Protein AF-A0A3P1YA94-F1 (afdb_monomer)

Radius of gyration: 19.24 Å; Cα contacts (8 Å, |Δi|>4): 141; chains: 1; bounding box: 42×36×51 Å

Foldseek 3Di:
DDPDADDDDPDDDDDPPPVDDDHDHDDDDDQDFFWFWDQDPVRDIFTWDADPVVGFTWDPPDPVDIGTDHGPDGGGVVNVVVVQAQHKDKDAAWDADPPGDTDPGGPDIDIDGD

Nearest PDB structures (foldseek):
  5kz5-assembly1_J  TM=3.554E-01  e=5.230E+00  Homo sapiens
  7uw8-assembly1_A  TM=2.912E-01  e=8.111E+00  Drosophila melanogaster

Secondary structure (DSSP, 8-state):
-PPP-----SS-PPPTT-S------------PPPEEEEE-TTS-EEE-EEETTTTEEEEEEETTEEEE---SEEE-HHHHHGGGTT-EEEEEEEEEETTTEEEEEEEEEEEEE-

pLDDT: mean 86.97, std 7.14, range [56.69, 96.69]

InterPro domains:
  IPR009216 Virulence factor SrfB [PF07520] (1-114)

Mean predicted aligned error: 7.93 Å

Structure (mmCIF, N/CA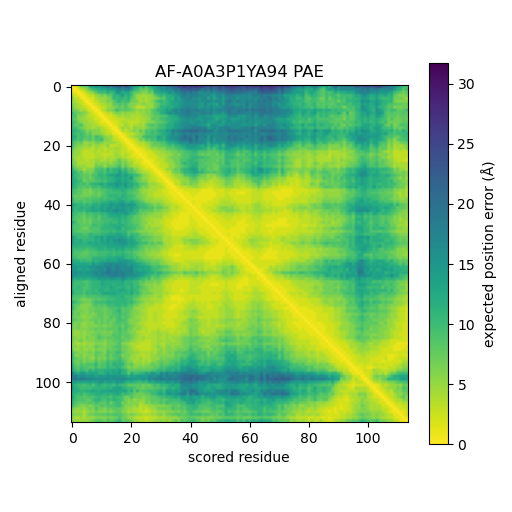/C/O backbone):
data_AF-A0A3P1YA94-F1
#
_entry.id   AF-A0A3P1YA94-F1
#
loop_
_atom_site.group_PDB
_atom_site.id
_atom_site.type_symbol
_atom_site.label_atom_id
_atom_site.label_alt_id
_atom_site.label_comp_id
_atom_site.label_asym_id
_atom_site.label_entity_id
_atom_site.label_seq_id
_atom_site.pdbx_PDB_ins_code
_atom_site.Cartn_x
_atom_site.Cartn_y
_atom_site.Cartn_z
_atom_site.occupancy
_atom_site.B_iso_or_equiv
_atom_site.auth_seq_id
_atom_site.auth_comp_id
_atom_site.auth_asym_id
_atom_site.auth_atom_id
_atom_site.pdbx_PDB_model_num
ATOM 1 N N . MET A 1 1 ? -17.675 -12.795 7.105 1.00 56.69 1 MET A N 1
ATOM 2 C CA . MET A 1 1 ? -18.474 -11.568 6.914 1.00 56.69 1 MET A CA 1
ATOM 3 C C . MET A 1 1 ? -17.575 -10.381 7.219 1.00 56.69 1 MET A C 1
ATOM 5 O O . MET A 1 1 ? -16.826 -10.475 8.187 1.00 56.69 1 MET A O 1
ATOM 9 N N . LEU A 1 2 ? -17.559 -9.346 6.380 1.00 62.50 2 LEU A N 1
ATOM 10 C CA . LEU A 1 2 ? -16.978 -8.058 6.774 1.00 62.50 2 LEU A CA 1
ATOM 11 C C . LEU A 1 2 ? -17.952 -7.383 7.755 1.00 62.50 2 LEU A C 1
ATOM 13 O O . LEU A 1 2 ? -19.160 -7.568 7.581 1.00 62.50 2 LEU A O 1
ATOM 17 N N . PRO A 1 3 ? -17.464 -6.680 8.791 1.00 67.50 3 PRO A N 1
ATOM 18 C CA . PRO A 1 3 ? -18.335 -5.866 9.627 1.00 67.50 3 PRO A CA 1
ATOM 19 C C . PRO A 1 3 ? -18.998 -4.780 8.774 1.00 67.50 3 PRO A C 1
ATOM 21 O O . PRO A 1 3 ? -18.449 -4.341 7.762 1.00 67.50 3 PRO A O 1
ATOM 24 N N . GLU A 1 4 ? -20.202 -4.380 9.168 1.00 77.94 4 GLU A N 1
ATOM 25 C CA . GLU A 1 4 ? -20.891 -3.257 8.545 1.00 77.94 4 GLU A CA 1
ATOM 26 C C . GLU A 1 4 ? -20.044 -1.989 8.714 1.00 77.94 4 GLU A C 1
ATOM 28 O O . GLU A 1 4 ? -19.607 -1.670 9.821 1.00 77.94 4 GLU A O 1
ATOM 33 N N . ILE A 1 5 ? -19.769 -1.285 7.611 1.00 78.94 5 ILE A N 1
ATOM 34 C CA . ILE A 1 5 ? -19.007 -0.035 7.657 1.00 78.94 5 ILE A CA 1
ATOM 35 C C . ILE A 1 5 ? -19.909 1.037 8.264 1.00 78.94 5 ILE A C 1
ATOM 37 O O . ILE A 1 5 ? -20.841 1.522 7.621 1.00 78.94 5 ILE A O 1
ATOM 41 N N . VAL A 1 6 ? -19.602 1.424 9.499 1.00 79.81 6 VAL A N 1
ATOM 42 C CA . VAL A 1 6 ? -20.292 2.514 10.183 1.00 79.81 6 VAL A CA 1
ATOM 43 C C . VAL A 1 6 ? -19.716 3.840 9.699 1.00 79.81 6 VAL A C 1
ATOM 45 O O . VAL A 1 6 ? -18.511 4.081 9.760 1.00 79.81 6 VAL A O 1
ATOM 48 N N . SER A 1 7 ? -20.588 4.715 9.204 1.00 78.94 7 SER A N 1
ATOM 49 C CA . SER A 1 7 ? -20.208 6.089 8.882 1.00 78.94 7 SER A CA 1
ATOM 50 C C . SER A 1 7 ? -20.175 6.905 10.169 1.00 78.94 7 SER A C 1
ATOM 52 O O . SER A 1 7 ? -21.201 7.082 10.821 1.00 78.94 7 SER A O 1
ATOM 54 N N . PHE A 1 8 ? -18.992 7.381 10.541 1.00 79.81 8 PHE A N 1
ATOM 55 C CA . PHE A 1 8 ? -18.814 8.269 11.683 1.00 79.81 8 PHE A CA 1
ATOM 56 C C . PHE A 1 8 ? -18.950 9.733 11.257 1.00 79.81 8 PHE A C 1
ATOM 58 O O . PHE A 1 8 ? -18.454 10.125 10.198 1.00 79.81 8 PHE A O 1
ATOM 65 N N . ASP A 1 9 ? -19.573 10.551 12.105 1.00 79.94 9 ASP A N 1
ATOM 66 C CA . ASP A 1 9 ? -19.539 12.007 11.969 1.00 79.94 9 ASP A CA 1
ATOM 67 C C . ASP A 1 9 ? -18.119 12.554 12.188 1.00 79.94 9 ASP A C 1
ATOM 69 O O . ASP A 1 9 ? -17.216 11.869 12.674 1.00 79.94 9 ASP A O 1
ATOM 73 N N . ARG A 1 10 ? -17.913 13.841 11.875 1.00 75.38 10 ARG A N 1
ATOM 74 C CA . ARG A 1 10 ? -16.613 14.519 12.052 1.00 75.38 10 ARG A CA 1
ATOM 75 C C . ARG A 1 10 ? -16.070 14.423 13.486 1.00 75.38 10 ARG A C 1
ATOM 77 O O . ARG A 1 10 ? -14.862 14.536 13.689 1.00 75.38 10 ARG A O 1
ATOM 84 N N . GLN A 1 11 ? -16.948 14.259 14.471 1.00 80.94 11 GLN A N 1
ATOM 85 C CA . GLN A 1 11 ? -16.599 14.011 15.864 1.00 80.94 11 GLN A CA 1
ATOM 86 C C . GLN A 1 11 ? -17.361 12.787 16.363 1.00 80.94 11 GLN A C 1
ATOM 88 O O . GLN A 1 11 ? -18.558 12.659 16.125 1.00 80.94 11 GLN A O 1
ATOM 93 N N . VAL A 1 12 ? -16.662 11.919 17.090 1.00 81.44 12 VAL A N 1
ATOM 94 C CA . VAL A 1 12 ? -17.237 10.728 17.717 1.00 81.44 12 VA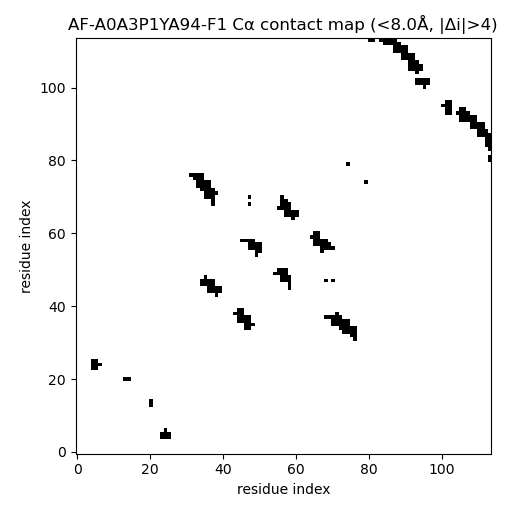L A CA 1
ATOM 95 C C . VAL A 1 12 ? -17.046 10.845 19.218 1.00 81.44 12 VAL A C 1
ATOM 97 O O . VAL A 1 12 ? -15.930 11.062 19.696 1.00 81.44 12 VAL A O 1
ATOM 100 N N . THR A 1 13 ? -18.139 10.722 19.968 1.00 82.75 13 THR A N 1
ATOM 101 C CA . THR A 1 13 ? -18.074 10.670 21.427 1.00 82.75 13 THR A CA 1
ATOM 102 C C . THR A 1 13 ? -17.480 9.337 21.852 1.00 82.75 13 THR A C 1
ATOM 104 O O . THR A 1 13 ? -18.028 8.272 21.581 1.00 82.75 13 THR A O 1
ATOM 107 N N . LEU A 1 14 ? -16.342 9.419 22.527 1.00 81.25 14 LEU A N 1
ATOM 108 C CA . LEU A 1 14 ? -15.628 8.280 23.072 1.00 81.25 14 LEU A CA 1
ATOM 109 C C . LEU A 1 14 ? -16.349 7.738 24.316 1.00 81.25 14 LEU A C 1
ATOM 111 O O . LEU A 1 14 ? -16.828 8.509 25.148 1.00 81.25 14 LEU A O 1
ATOM 115 N N . VAL A 1 15 ? -16.384 6.412 24.476 1.00 82.50 15 VAL A N 1
ATOM 116 C CA . VAL A 1 15 ? -16.937 5.775 25.686 1.00 82.50 15 VAL A CA 1
ATOM 117 C C . VAL A 1 15 ? -15.990 6.010 26.867 1.00 82.50 15 VAL A C 1
ATOM 119 O O . VAL A 1 15 ? -14.826 5.596 26.824 1.00 82.50 15 VAL A O 1
ATOM 122 N N . GLY A 1 16 ? -16.479 6.679 27.914 1.00 85.19 16 GLY A N 1
ATOM 123 C CA . GLY A 1 16 ? -15.721 6.937 29.144 1.00 85.19 16 GLY A CA 1
ATOM 124 C C . GLY A 1 16 ? -15.254 5.649 29.827 1.00 85.19 16 GLY A C 1
ATOM 125 O O . GLY A 1 16 ? -15.895 4.610 29.695 1.00 85.19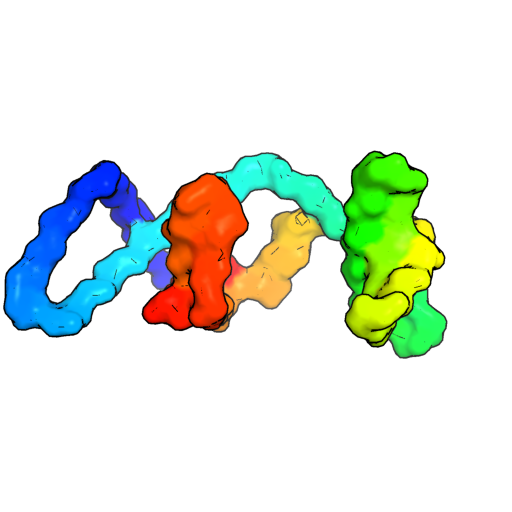 16 GLY A O 1
ATOM 126 N N . ASP A 1 17 ? -14.111 5.714 30.514 1.00 85.88 17 ASP A N 1
ATOM 127 C CA . ASP A 1 17 ? -13.523 4.617 31.306 1.00 85.88 17 ASP A CA 1
ATOM 128 C C . ASP A 1 17 ? -13.252 3.300 30.547 1.00 85.88 17 ASP A C 1
ATOM 130 O O . ASP A 1 17 ? -13.015 2.256 31.151 1.00 85.88 17 ASP A O 1
ATOM 134 N N . SER A 1 18 ? -13.230 3.333 29.210 1.00 80.62 18 SER A N 1
ATOM 135 C CA . SER A 1 18 ? -13.008 2.143 28.372 1.00 80.62 18 SER A CA 1
ATOM 136 C C . SER A 1 18 ? -11.544 1.702 28.277 1.00 80.62 18 SER A C 1
ATOM 138 O O . SER A 1 18 ? -11.271 0.548 27.952 1.00 80.62 18 SER A O 1
ATOM 140 N N . GLY A 1 19 ? -10.584 2.601 28.523 1.00 75.56 19 GLY A N 1
ATOM 141 C CA . GLY A 1 19 ? -9.139 2.355 28.393 1.00 75.56 19 GLY A CA 1
ATOM 142 C C . GLY A 1 19 ? -8.636 2.132 26.954 1.00 75.56 19 GLY A C 1
ATOM 143 O O . GLY A 1 19 ? -7.522 2.543 26.637 1.00 75.56 19 GLY A O 1
ATOM 144 N N . ILE A 1 20 ? -9.441 1.522 26.075 1.00 78.44 20 ILE A N 1
ATOM 145 C CA . ILE A 1 20 ? -9.161 1.221 24.661 1.00 78.44 20 ILE A CA 1
ATOM 146 C C . ILE A 1 20 ? -10.457 1.376 23.850 1.00 78.44 20 ILE A C 1
ATOM 148 O O . ILE A 1 20 ? -11.524 0.968 24.302 1.00 78.44 20 ILE A O 1
ATOM 152 N N . GLN A 1 21 ? -10.363 1.919 22.629 1.00 75.88 21 GLN A N 1
ATOM 153 C CA . GLN A 1 21 ? -11.482 1.996 21.681 1.00 75.88 21 GLN A CA 1
ATOM 154 C C . GLN A 1 21 ? -11.064 1.517 20.296 1.00 75.88 21 GLN A C 1
ATOM 156 O O . GLN A 1 21 ? -9.954 1.797 19.843 1.00 75.88 21 GLN A O 1
ATOM 161 N N . PHE A 1 22 ? -11.970 0.799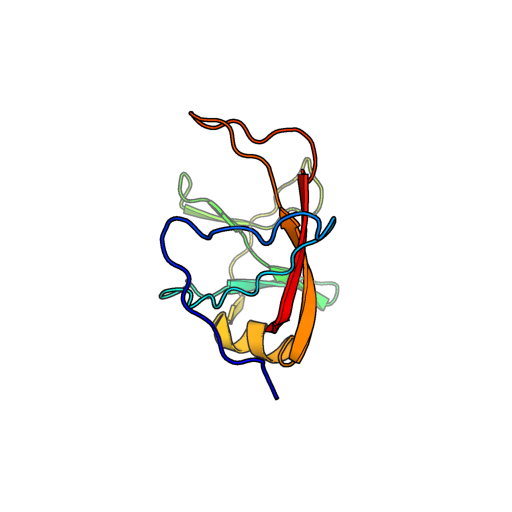 19.635 1.00 78.56 22 PHE A N 1
ATOM 162 C CA . PHE A 1 22 ? -11.796 0.299 18.276 1.00 78.56 22 PHE A CA 1
ATOM 163 C C . PHE A 1 22 ? -12.741 1.055 17.345 1.00 78.56 22 PHE A C 1
ATOM 165 O O . PHE A 1 22 ? -13.919 1.220 17.656 1.00 78.56 22 PHE A O 1
ATOM 172 N N . MET A 1 23 ? -12.213 1.520 16.217 1.00 81.00 23 MET A N 1
ATOM 173 C CA . MET A 1 23 ? -12.978 2.180 15.165 1.00 81.00 23 MET A CA 1
ATOM 174 C C . MET A 1 23 ? -12.568 1.585 13.824 1.00 81.00 23 MET A C 1
ATOM 176 O O . MET A 1 23 ? -11.376 1.538 13.516 1.00 81.00 23 MET A O 1
ATOM 180 N N . ASP A 1 24 ? -13.557 1.171 13.038 1.00 82.75 24 ASP A N 1
ATOM 181 C CA . ASP A 1 24 ? -13.359 0.610 11.706 1.00 82.75 24 ASP A CA 1
ATOM 182 C C . ASP A 1 24 ? -13.820 1.613 10.651 1.00 82.75 24 ASP A C 1
ATOM 184 O O . ASP A 1 24 ? -14.907 2.177 10.747 1.00 82.75 24 ASP A O 1
ATOM 188 N N . PHE A 1 25 ? -13.005 1.824 9.621 1.00 81.38 25 PHE A N 1
ATOM 189 C CA . PHE A 1 25 ? -13.304 2.772 8.553 1.00 81.38 25 PHE A CA 1
ATOM 190 C C . PHE A 1 25 ? -13.323 2.058 7.209 1.00 81.38 25 PHE A C 1
ATOM 192 O O . PHE A 1 25 ? -12.403 1.312 6.872 1.00 81.38 25 PHE A O 1
ATOM 199 N N . GLY A 1 26 ? -14.361 2.327 6.421 1.00 83.19 26 GLY A N 1
ATOM 200 C CA . GLY A 1 26 ? -14.398 1.956 5.014 1.00 83.19 26 GLY A CA 1
ATOM 201 C C . GLY A 1 26 ? -13.689 3.000 4.165 1.00 83.19 26 GLY A C 1
ATOM 202 O O . GLY A 1 26 ? -13.925 4.198 4.318 1.00 83.19 26 GLY A O 1
ATOM 203 N N . LEU A 1 27 ? -12.846 2.548 3.242 1.00 78.12 27 LEU A N 1
ATOM 204 C CA . LEU A 1 27 ? -12.184 3.401 2.263 1.00 78.12 27 LEU A CA 1
ATOM 205 C C . LEU A 1 27 ? -12.636 2.971 0.871 1.00 78.12 27 LEU A C 1
ATOM 207 O O . LEU A 1 27 ? -12.496 1.813 0.495 1.00 78.12 27 LEU A O 1
ATOM 211 N N . SER A 1 28 ? -13.172 3.913 0.103 1.00 78.12 28 SER A N 1
ATOM 212 C CA . SER A 1 28 ? -13.419 3.739 -1.328 1.00 78.12 28 SER A CA 1
ATOM 213 C C . SER A 1 28 ? -12.428 4.625 -2.071 1.00 78.12 28 SER A C 1
ATOM 215 O O . SER A 1 28 ? -12.677 5.829 -2.187 1.00 78.12 28 SER A O 1
ATOM 217 N N . PRO A 1 29 ? -11.269 4.095 -2.503 1.00 74.38 29 PRO A N 1
ATOM 218 C CA . PRO A 1 29 ? -10.353 4.889 -3.301 1.00 74.38 29 PRO A CA 1
ATOM 219 C C . PRO A 1 29 ? -11.067 5.323 -4.585 1.00 74.38 29 PRO A C 1
ATOM 221 O O . PRO A 1 29 ? -11.855 4.573 -5.162 1.00 74.38 29 PRO A O 1
ATOM 224 N N . GLY A 1 30 ? -10.805 6.554 -5.024 1.00 80.50 30 GLY A N 1
ATOM 225 C CA . GLY A 1 30 ? -11.223 6.999 -6.350 1.00 80.50 30 GLY A CA 1
ATOM 226 C C . GLY A 1 30 ? -10.492 6.222 -7.450 1.00 80.50 30 GLY A C 1
ATOM 227 O O . GLY A 1 30 ? -9.852 5.200 -7.210 1.00 80.50 30 GLY A O 1
ATOM 228 N N . ARG A 1 31 ? -10.529 6.735 -8.680 1.00 79.75 31 ARG A N 1
ATOM 229 C CA . ARG A 1 31 ? -9.766 6.137 -9.779 1.00 79.75 31 ARG A CA 1
ATOM 230 C C . ARG A 1 31 ? -8.268 6.192 -9.464 1.00 79.75 31 ARG A C 1
ATOM 232 O O . ARG A 1 31 ? -7.688 7.275 -9.435 1.00 79.75 31 ARG A O 1
ATOM 239 N N . LEU A 1 32 ? -7.656 5.030 -9.255 1.00 84.38 32 LEU A N 1
ATOM 240 C CA . LEU A 1 32 ? -6.213 4.907 -9.085 1.00 84.38 32 LEU A CA 1
ATOM 241 C C . LEU A 1 32 ? -5.562 4.631 -10.447 1.00 84.38 32 LEU A C 1
ATOM 243 O O . LEU A 1 32 ? -6.114 3.862 -11.238 1.00 84.38 32 LEU A O 1
ATOM 247 N N . PRO A 1 33 ? -4.414 5.258 -10.759 1.00 85.00 33 PRO A N 1
ATOM 248 C CA . PRO A 1 33 ? -3.661 4.908 -11.952 1.00 85.00 33 PRO A CA 1
ATOM 249 C C . PRO A 1 33 ? -3.153 3.474 -11.819 1.00 85.00 33 PRO A C 1
ATOM 251 O O . PRO A 1 33 ? -2.801 3.026 -10.725 1.00 85.00 33 PRO A O 1
ATOM 254 N N . ALA A 1 34 ? -3.115 2.764 -12.937 1.00 87.75 34 ALA A N 1
ATOM 255 C CA . ALA A 1 34 ? -2.560 1.428 -12.981 1.00 87.75 34 ALA A CA 1
ATOM 256 C C . ALA A 1 34 ? -1.056 1.438 -12.640 1.00 87.75 34 ALA A C 1
ATOM 258 O O . ALA A 1 34 ? -0.368 2.463 -12.708 1.00 87.75 34 ALA A O 1
ATOM 259 N N . GLY A 1 35 ? -0.569 0.301 -12.149 1.00 90.69 35 GLY A N 1
ATOM 260 C CA . GLY A 1 35 ? 0.828 0.120 -11.790 1.00 90.69 35 GLY A CA 1
ATOM 261 C C . GLY A 1 35 ? 1.642 -0.322 -12.997 1.00 90.69 35 GLY A C 1
ATOM 262 O O . GLY A 1 35 ? 1.299 -1.304 -13.646 1.00 90.69 35 GLY A O 1
ATOM 263 N N . GLU A 1 36 ? 2.756 0.360 -13.236 1.00 94.94 36 GLU A N 1
ATOM 264 C CA . GLU A 1 36 ? 3.698 0.032 -14.304 1.00 94.94 36 GLU A CA 1
ATOM 265 C C . GLU A 1 36 ? 4.797 -0.890 -13.769 1.00 94.94 36 GLU A C 1
ATOM 267 O O . GLU A 1 36 ? 5.366 -0.635 -12.701 1.00 94.94 36 GLU A O 1
ATOM 272 N N . PHE A 1 37 ? 5.114 -1.963 -14.493 1.00 95.56 37 PHE A N 1
ATOM 273 C CA . PHE A 1 37 ? 6.080 -2.968 -14.049 1.00 95.56 37 PHE A CA 1
ATOM 274 C C . PHE A 1 37 ? 7.030 -3.396 -15.162 1.00 95.56 37 PHE A C 1
ATOM 276 O O . PHE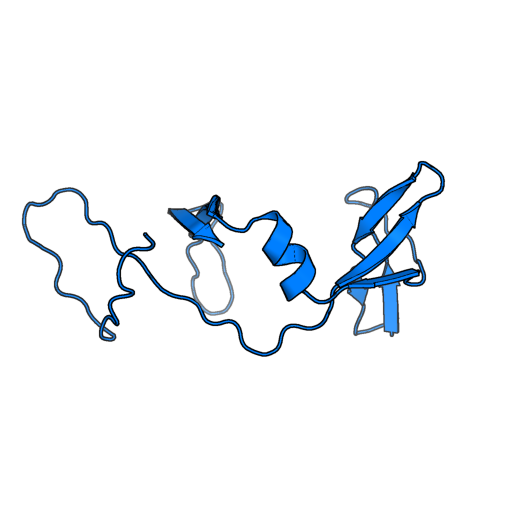 A 1 37 ? 6.678 -3.467 -16.339 1.00 95.56 37 PHE A O 1
ATOM 283 N N . VAL A 1 38 ? 8.241 -3.773 -14.762 1.00 96.69 38 VAL A N 1
ATOM 284 C CA . VAL A 1 38 ? 9.243 -4.394 -15.630 1.00 96.69 38 VAL A CA 1
ATOM 285 C C . VAL A 1 38 ? 9.656 -5.737 -15.037 1.00 96.69 38 VAL A C 1
ATOM 287 O O . VAL A 1 38 ? 9.834 -5.857 -13.823 1.00 96.69 38 VAL A O 1
ATOM 290 N N . LYS A 1 39 ? 9.812 -6.764 -15.876 1.00 96.62 39 LYS A N 1
ATOM 291 C CA . LYS A 1 39 ? 10.451 -8.013 -15.459 1.00 96.62 39 LYS A CA 1
ATOM 292 C C . LYS A 1 39 ? 11.953 -7.901 -15.703 1.00 96.62 39 LYS A C 1
ATOM 294 O O . LYS A 1 39 ? 12.390 -7.721 -16.841 1.00 96.62 39 LYS A O 1
ATOM 299 N N . LEU A 1 40 ? 12.731 -7.991 -14.631 1.00 94.38 40 LEU A N 1
ATOM 300 C CA . LEU A 1 40 ? 14.189 -7.935 -14.680 1.00 94.38 40 LEU A CA 1
ATOM 301 C C . LEU A 1 40 ? 14.774 -9.232 -15.262 1.00 94.38 40 LEU A C 1
ATOM 303 O O . LEU A 1 40 ? 14.108 -10.268 -15.316 1.00 94.38 40 LEU A O 1
ATOM 307 N N . ALA A 1 41 ? 16.051 -9.197 -15.657 1.00 93.06 41 ALA A N 1
ATOM 308 C CA . ALA A 1 41 ? 16.748 -10.356 -16.227 1.00 93.06 41 ALA A CA 1
ATOM 309 C C . ALA A 1 41 ? 16.796 -11.567 -15.273 1.00 93.06 41 ALA A C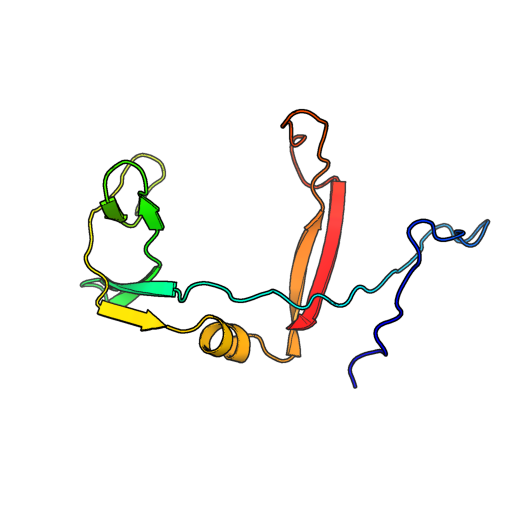 1
ATOM 311 O O . ALA A 1 41 ? 16.777 -12.709 -15.721 1.00 93.06 41 ALA A O 1
ATOM 312 N N . ASN A 1 42 ? 16.798 -11.325 -13.958 1.00 92.56 42 ASN A N 1
ATOM 313 C CA . ASN A 1 42 ? 16.724 -12.366 -12.927 1.00 92.56 42 ASN A CA 1
ATOM 314 C C . ASN A 1 42 ? 15.300 -12.927 -12.716 1.00 92.56 42 ASN A C 1
ATOM 316 O O . ASN A 1 42 ? 15.090 -13.767 -11.846 1.00 92.56 42 ASN A O 1
ATOM 320 N N . GLY A 1 43 ? 14.316 -12.454 -13.484 1.00 93.00 43 GLY A N 1
ATOM 321 C CA . GLY A 1 43 ? 12.930 -12.903 -13.432 1.00 93.00 43 GLY A CA 1
ATOM 322 C C . GLY A 1 43 ? 12.045 -12.185 -12.412 1.00 93.00 43 GLY A C 1
ATOM 323 O O . GLY A 1 43 ? 10.838 -12.430 -12.426 1.00 93.00 43 GLY A O 1
ATOM 324 N N . VAL A 1 44 ? 12.592 -11.296 -11.577 1.00 93.56 44 VAL A N 1
ATOM 325 C CA . VAL A 1 44 ? 11.819 -10.523 -10.592 1.00 93.56 44 VAL A CA 1
ATOM 326 C C . VAL A 1 44 ? 10.948 -9.486 -11.303 1.00 93.56 44 VAL A C 1
ATOM 328 O O . VAL A 1 44 ? 11.420 -8.765 -12.181 1.00 93.56 44 VAL A O 1
ATOM 331 N N . LEU A 1 45 ? 9.672 -9.410 -10.918 1.00 92.75 45 LEU A N 1
ATOM 332 C CA . LEU A 1 45 ? 8.765 -8.349 -11.349 1.00 92.75 45 LEU A CA 1
ATOM 333 C C . LEU A 1 45 ? 8.949 -7.134 -10.433 1.00 92.75 45 LEU A C 1
ATOM 335 O O . LEU A 1 45 ? 8.773 -7.236 -9.219 1.00 92.75 45 LEU A O 1
ATOM 339 N N . THR A 1 46 ? 9.299 -5.989 -11.007 1.00 94.56 46 THR A N 1
ATOM 340 C CA . THR A 1 46 ? 9.627 -4.771 -10.260 1.00 94.56 46 THR A CA 1
ATOM 341 C C . THR A 1 46 ? 8.687 -3.643 -10.652 1.00 94.56 46 THR A C 1
ATOM 343 O O . THR A 1 46 ? 8.494 -3.371 -11.837 1.00 94.56 46 THR A O 1
ATOM 346 N N . ARG A 1 47 ? 8.106 -2.981 -9.645 1.00 93.56 47 ARG A N 1
ATOM 347 C CA . ARG A 1 47 ? 7.249 -1.808 -9.837 1.00 93.56 47 ARG A CA 1
ATOM 348 C C . ARG A 1 47 ? 8.088 -0.600 -10.241 1.00 93.56 47 ARG A C 1
ATOM 350 O O . ARG A 1 47 ? 9.111 -0.320 -9.617 1.00 93.56 47 ARG A O 1
ATOM 357 N N . LEU A 1 48 ? 7.625 0.122 -11.252 1.00 95.81 48 LEU A N 1
ATOM 358 C CA . LEU A 1 48 ? 8.215 1.368 -11.710 1.00 95.81 48 LEU A CA 1
ATOM 359 C C . LEU A 1 48 ? 7.598 2.567 -10.981 1.00 95.81 48 LEU A C 1
ATOM 361 O O . LEU A 1 48 ? 6.419 2.583 -10.624 1.00 95.81 48 LEU A O 1
ATOM 365 N N . ILE A 1 49 ? 8.424 3.583 -10.777 1.00 94.31 49 ILE A N 1
ATOM 366 C CA . ILE A 1 49 ? 8.073 4.899 -10.257 1.00 94.31 49 ILE A CA 1
ATOM 367 C C . ILE A 1 49 ? 8.146 5.872 -11.430 1.00 94.31 49 ILE A C 1
ATOM 369 O O . ILE A 1 49 ? 9.104 5.849 -12.207 1.00 94.31 49 ILE A O 1
ATOM 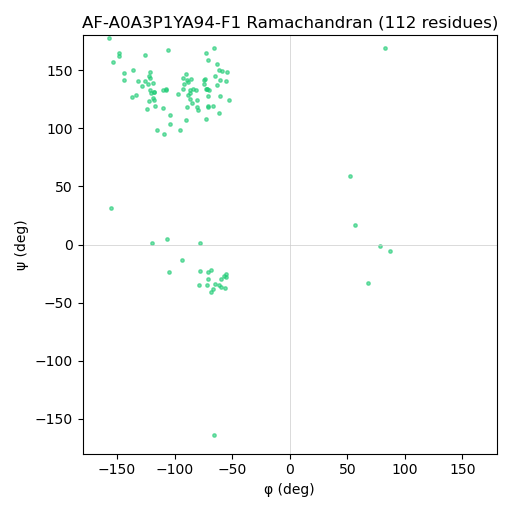373 N N . TYR A 1 50 ? 7.132 6.720 -11.564 1.00 93.88 50 TYR A N 1
ATOM 374 C CA . TYR A 1 50 ? 7.099 7.754 -12.588 1.00 93.88 50 TYR A CA 1
ATOM 375 C C . TYR A 1 50 ? 7.771 9.034 -12.082 1.00 93.88 50 TYR A C 1
ATOM 377 O O . TYR A 1 50 ? 7.465 9.520 -10.993 1.00 93.88 50 TYR A O 1
ATOM 385 N N . ASN A 1 51 ? 8.706 9.576 -12.862 1.00 93.38 51 ASN A N 1
ATOM 386 C CA . ASN A 1 51 ? 9.313 10.877 -12.607 1.00 93.38 51 ASN A CA 1
ATOM 387 C C . ASN A 1 51 ? 8.581 11.950 -13.420 1.00 93.38 51 ASN A C 1
ATOM 389 O O . ASN A 1 51 ? 8.900 12.150 -14.590 1.00 93.38 51 ASN A O 1
ATOM 393 N N . GLU A 1 52 ? 7.649 12.669 -12.795 1.00 92.62 52 GLU A N 1
ATOM 394 C CA . GLU A 1 52 ? 6.851 13.700 -13.477 1.00 92.62 52 GLU A CA 1
ATOM 395 C C . GLU A 1 52 ? 7.700 14.850 -14.040 1.00 92.62 52 GLU A C 1
ATOM 397 O O . GLU A 1 52 ? 7.409 15.368 -15.112 1.00 92.62 52 GLU A O 1
ATOM 402 N N . GLN A 1 53 ? 8.782 15.237 -13.355 1.00 94.25 53 GLN A N 1
ATOM 403 C CA . GLN A 1 53 ? 9.616 16.376 -13.767 1.00 94.25 53 GLN A CA 1
ATOM 404 C C . GLN A 1 53 ? 10.431 16.098 -15.031 1.00 94.25 53 GLN A C 1
ATOM 406 O O . GLN A 1 53 ? 10.806 17.023 -15.749 1.00 94.25 53 GLN A O 1
ATOM 411 N N . ARG A 1 54 ? 10.796 14.833 -15.252 1.00 92.56 54 ARG A N 1
ATOM 412 C CA . ARG A 1 54 ? 11.713 14.423 -16.323 1.00 92.56 54 ARG A CA 1
ATOM 413 C C . ARG A 1 54 ? 11.087 13.449 -17.319 1.00 92.56 54 ARG A C 1
ATOM 415 O O . ARG A 1 54 ? 11.803 13.011 -18.216 1.00 92.56 54 ARG A O 1
ATOM 422 N N . ASP A 1 55 ? 9.813 13.114 -17.136 1.00 94.00 55 ASP A N 1
ATOM 423 C CA . ASP A 1 55 ? 9.000 12.268 -18.012 1.00 94.00 55 ASP A CA 1
ATOM 424 C C . ASP A 1 55 ? 9.656 10.912 -18.337 1.00 94.00 55 ASP A C 1
ATOM 426 O O . ASP A 1 55 ? 9.984 10.579 -19.477 1.00 94.00 55 ASP A O 1
ATOM 430 N N . TYR A 1 56 ? 9.945 10.125 -17.295 1.00 94.81 56 TYR A N 1
ATOM 431 C CA . TYR A 1 56 ? 10.386 8.738 -17.469 1.00 94.81 56 TYR A CA 1
ATOM 432 C C . TYR A 1 56 ? 10.047 7.857 -16.267 1.00 94.81 56 TYR A C 1
ATOM 434 O O . TYR A 1 56 ? 9.941 8.321 -15.132 1.00 94.81 56 TYR A O 1
ATOM 442 N N . TYR A 1 57 ? 9.972 6.551 -16.520 1.00 96.00 57 TYR A N 1
ATOM 443 C CA . TYR A 1 57 ? 9.834 5.524 -15.494 1.00 96.00 57 TYR A CA 1
ATOM 444 C C . TYR A 1 57 ? 11.188 4.968 -15.043 1.00 96.00 57 TYR A C 1
ATOM 446 O O . TYR A 1 57 ? 12.120 4.801 -15.840 1.00 96.00 57 TYR A O 1
ATOM 454 N N . PHE A 1 58 ? 11.299 4.663 -13.753 1.00 96.00 58 PHE A N 1
ATOM 455 C CA . PHE A 1 58 ? 12.497 4.076 -13.157 1.00 96.00 58 PHE A CA 1
ATOM 456 C C . PHE A 1 58 ? 12.165 3.149 -11.990 1.00 96.00 58 PHE A C 1
ATOM 458 O O . PHE A 1 58 ? 11.067 3.190 -11.447 1.00 96.00 58 PHE A O 1
ATOM 465 N N . TYR A 1 59 ? 13.127 2.336 -11.572 1.00 95.50 59 TYR A N 1
ATOM 466 C CA . TYR A 1 59 ? 13.093 1.625 -10.294 1.00 95.50 59 TYR A CA 1
ATOM 467 C C . TYR A 1 59 ? 14.364 1.920 -9.492 1.00 95.50 59 TYR A C 1
ATOM 469 O O . TYR A 1 59 ? 15.349 2.428 -10.032 1.00 95.50 59 TYR A O 1
ATOM 477 N N . GLN A 1 60 ? 14.337 1.633 -8.190 1.00 93.88 60 GLN A N 1
ATOM 478 C CA . GLN A 1 60 ? 15.456 1.881 -7.278 1.00 93.88 60 GLN A CA 1
ATOM 479 C C . GLN A 1 60 ? 16.001 0.554 -6.739 1.00 93.88 60 GLN A C 1
ATOM 481 O O . GLN A 1 60 ? 15.416 0.001 -5.808 1.00 93.88 60 GLN A O 1
ATOM 486 N N . PRO A 1 61 ? 17.095 0.010 -7.306 1.00 89.56 61 PRO A N 1
ATOM 487 C CA . PRO A 1 61 ? 17.707 -1.216 -6.792 1.00 89.56 61 PRO A CA 1
ATOM 488 C C . PRO A 1 61 ? 18.411 -1.002 -5.442 1.00 89.56 61 PRO A C 1
ATOM 490 O O . PRO A 1 61 ? 18.591 -1.948 -4.680 1.00 89.56 61 PRO A O 1
ATOM 493 N N . SER A 1 62 ? 18.809 0.235 -5.133 1.00 90.69 62 SER A N 1
ATOM 494 C CA . SER A 1 62 ? 19.372 0.637 -3.842 1.00 90.69 62 SER A CA 1
ATOM 495 C C . SER A 1 62 ? 18.998 2.095 -3.532 1.00 90.69 62 SER A C 1
ATOM 497 O O . SER A 1 62 ? 18.656 2.834 -4.456 1.00 90.69 62 SER A O 1
ATOM 499 N N . PRO A 1 63 ? 19.090 2.557 -2.268 1.00 87.12 63 PRO A N 1
ATOM 500 C CA . PRO A 1 63 ? 18.708 3.926 -1.900 1.00 87.12 63 PRO A CA 1
ATOM 501 C C . PRO A 1 63 ? 19.453 5.030 -2.666 1.00 87.12 63 PRO A C 1
ATOM 503 O O . PRO A 1 63 ? 18.925 6.124 -2.836 1.00 87.12 63 PRO A O 1
ATOM 506 N N . ALA A 1 64 ? 20.675 4.749 -3.127 1.00 91.44 64 ALA A N 1
ATOM 507 C CA . ALA A 1 64 ? 21.520 5.718 -3.823 1.00 91.44 64 ALA A CA 1
ATOM 508 C C . ALA A 1 64 ? 21.382 5.677 -5.355 1.00 91.44 64 ALA A C 1
ATOM 510 O O . ALA A 1 64 ? 21.855 6.593 -6.024 1.00 91.44 64 ALA A O 1
ATOM 511 N N . ASN A 1 65 ? 20.749 4.641 -5.918 1.00 92.06 65 ASN A N 1
ATOM 512 C CA . ASN A 1 65 ? 20.743 4.398 -7.360 1.00 92.06 65 ASN A CA 1
ATOM 513 C C . ASN A 1 65 ? 19.324 4.347 -7.924 1.00 92.06 65 ASN A C 1
ATOM 515 O O . ASN A 1 65 ? 18.397 3.822 -7.308 1.00 92.06 65 ASN A O 1
ATOM 519 N N . ILE A 1 66 ? 19.181 4.850 -9.149 1.00 94.19 66 ILE A N 1
ATOM 520 C CA . ILE A 1 66 ? 17.962 4.725 -9.944 1.00 94.19 66 ILE A CA 1
ATOM 521 C C . ILE A 1 66 ? 18.313 4.108 -11.295 1.00 94.19 66 ILE A C 1
ATOM 523 O O . ILE A 1 66 ? 19.327 4.461 -11.896 1.00 94.19 66 ILE A O 1
ATOM 527 N N . GLU A 1 67 ? 17.459 3.227 -11.797 1.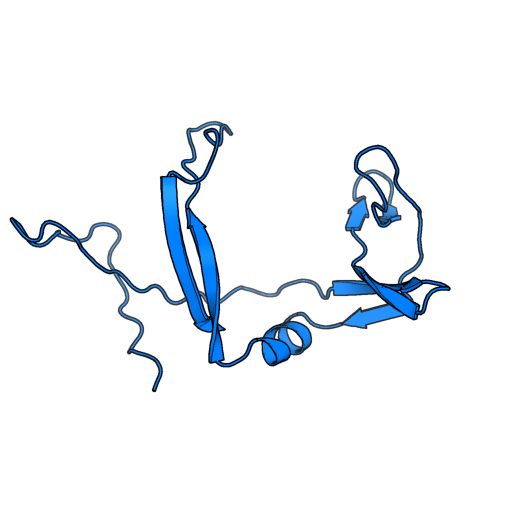00 95.06 67 GLU A N 1
ATOM 528 C CA . GLU A 1 67 ? 17.600 2.637 -13.125 1.00 95.06 67 GLU A CA 1
ATOM 529 C C . GLU A 1 67 ? 16.359 2.925 -13.956 1.00 95.06 67 GLU A C 1
ATOM 531 O O . GLU A 1 67 ? 15.234 2.613 -13.563 1.00 95.06 67 GLU A O 1
ATOM 536 N N . LYS A 1 68 ? 16.564 3.551 -15.119 1.00 96.38 68 LYS A N 1
ATOM 537 C CA . LYS A 1 68 ? 15.483 3.828 -16.064 1.00 96.38 68 LYS A CA 1
ATOM 538 C C . LYS A 1 68 ? 15.039 2.529 -16.716 1.00 96.38 68 LYS A C 1
ATOM 540 O O . LYS A 1 68 ? 15.865 1.774 -17.223 1.00 96.38 68 LYS A O 1
ATOM 545 N N . ALA A 1 69 ? 13.736 2.323 -16.778 1.00 95.56 69 ALA A N 1
ATOM 546 C CA . ALA A 1 69 ? 13.157 1.169 -17.439 1.00 95.56 69 ALA A CA 1
ATOM 547 C C . ALA A 1 69 ? 11.854 1.567 -18.119 1.00 95.56 69 ALA A C 1
ATOM 549 O O . ALA A 1 69 ? 11.133 2.446 -17.652 1.00 95.56 69 ALA A O 1
ATOM 550 N N . LYS A 1 70 ? 11.558 0.914 -19.241 1.00 94.81 70 LYS A N 1
ATOM 551 C CA . LYS A 1 70 ? 10.241 1.011 -19.867 1.00 94.81 70 LYS A CA 1
ATOM 552 C C . LYS A 1 70 ? 9.327 -0.020 -19.232 1.00 94.81 70 LYS A C 1
ATOM 554 O O . LYS A 1 70 ? 9.767 -1.135 -18.944 1.00 94.81 70 LYS A O 1
ATOM 559 N N . SER A 1 71 ? 8.070 0.357 -19.051 1.00 94.81 71 SER A N 1
ATOM 560 C CA . SER A 1 71 ? 7.069 -0.593 -18.601 1.00 94.81 71 SER A CA 1
ATOM 561 C C . SER A 1 71 ? 6.883 -1.708 -19.622 1.00 94.81 71 SER A C 1
ATOM 563 O O . SER A 1 71 ? 6.873 -1.473 -20.832 1.00 94.81 71 SER A O 1
ATOM 565 N N . GLN A 1 72 ? 6.786 -2.928 -19.113 1.00 96.19 72 GLN A N 1
ATOM 566 C CA . GLN A 1 72 ? 6.400 -4.118 -19.863 1.00 96.19 72 GLN A CA 1
ATOM 567 C C . GLN A 1 72 ? 4.963 -4.535 -19.538 1.00 96.19 72 GLN A C 1
ATOM 569 O O . GLN A 1 72 ? 4.340 -5.218 -20.347 1.00 96.19 72 GLN A O 1
ATOM 574 N N . TYR A 1 73 ? 4.455 -4.145 -18.366 1.00 94.19 73 TYR A N 1
ATOM 575 C CA . TYR A 1 73 ? 3.117 -4.481 -17.900 1.00 94.19 73 TYR A CA 1
ATOM 576 C C . TYR A 1 73 ? 2.468 -3.254 -17.278 1.00 94.19 73 TYR A C 1
ATOM 578 O O . TYR A 1 73 ? 3.015 -2.677 -16.340 1.00 94.19 73 TYR A O 1
ATOM 586 N N . ASP A 1 74 ? 1.274 -2.945 -17.761 1.00 93.69 74 ASP A N 1
ATOM 587 C CA . ASP A 1 74 ? 0.361 -1.978 -17.170 1.00 93.69 74 ASP A CA 1
ATOM 588 C C . ASP A 1 74 ? -0.746 -2.765 -16.447 1.00 93.69 74 ASP A C 1
ATOM 590 O O . ASP A 1 74 ? -1.578 -3.419 -17.085 1.00 93.69 74 ASP A O 1
ATOM 594 N N . ILE A 1 75 ? -0.678 -2.826 -15.113 1.00 91.44 75 ILE A N 1
ATOM 595 C CA . ILE A 1 75 ? -1.551 -3.674 -14.288 1.00 91.44 75 ILE A CA 1
ATOM 596 C C . ILE A 1 75 ? -2.522 -2.790 -13.496 1.00 91.44 75 ILE A C 1
ATOM 598 O O . ILE A 1 75 ? -2.083 -2.045 -12.613 1.00 91.44 75 ILE A O 1
ATOM 602 N N . PRO A 1 76 ? -3.845 -2.913 -13.720 1.00 91.19 76 PRO A N 1
ATOM 603 C CA . PRO A 1 76 ? -4.845 -2.213 -12.923 1.00 91.19 76 PRO A CA 1
ATOM 604 C C . PRO A 1 76 ? -4.690 -2.500 -11.427 1.00 91.19 76 PRO A C 1
ATOM 606 O O . PRO A 1 76 ? -4.420 -3.636 -11.013 1.00 91.19 76 PRO A O 1
ATOM 609 N N . VAL A 1 77 ? -4.887 -1.476 -10.595 1.00 87.81 77 VAL A N 1
ATOM 610 C CA . VAL A 1 77 ? -4.726 -1.608 -9.139 1.00 87.81 77 VAL A CA 1
ATOM 611 C C . VAL A 1 77 ? -5.680 -2.660 -8.582 1.00 87.81 77 VAL A C 1
ATOM 613 O O . VAL A 1 77 ? -5.282 -3.456 -7.737 1.00 87.81 77 VAL A O 1
ATOM 616 N N . GLU A 1 78 ? -6.891 -2.754 -9.125 1.00 87.44 78 GLU A N 1
ATOM 617 C CA . GLU A 1 78 ? -7.900 -3.742 -8.747 1.00 87.44 78 GLU A CA 1
ATOM 618 C C . GLU A 1 78 ? -7.376 -5.175 -8.887 1.00 87.44 78 GLU A C 1
ATOM 620 O O . GLU A 1 78 ? -7.660 -6.029 -8.049 1.00 87.44 78 GLU A O 1
ATOM 625 N N . GLN A 1 79 ? -6.575 -5.454 -9.919 1.00 89.56 79 GLN A N 1
ATOM 626 C CA . GLN A 1 79 ? -5.990 -6.778 -10.117 1.00 89.56 79 GLN A CA 1
ATOM 627 C C . GLN A 1 79 ? -4.896 -7.079 -9.090 1.00 89.56 79 GLN A C 1
ATOM 629 O O . GLN A 1 79 ? -4.787 -8.217 -8.637 1.00 89.56 79 GLN A O 1
ATOM 634 N N . SER A 1 80 ? -4.133 -6.063 -8.684 1.00 86.69 80 SER A N 1
ATOM 635 C CA . SER A 1 80 ? -3.155 -6.198 -7.600 1.00 86.69 80 SER A CA 1
ATOM 636 C C . SER A 1 80 ? -3.845 -6.413 -6.250 1.00 86.69 80 SER A C 1
ATOM 638 O O . SER A 1 80 ? -3.421 -7.264 -5.473 1.00 86.69 80 SER A O 1
ATOM 640 N N . LEU A 1 81 ? -4.941 -5.692 -5.987 1.00 86.31 81 LEU A N 1
ATOM 641 C CA . LEU A 1 81 ? -5.708 -5.805 -4.745 1.00 86.31 81 LEU A CA 1
ATOM 642 C C . LEU A 1 81 ? -6.368 -7.177 -4.582 1.00 86.31 81 LEU A C 1
ATOM 644 O O . LEU A 1 81 ? -6.391 -7.699 -3.474 1.00 86.31 81 LEU A O 1
ATOM 648 N N . LYS A 1 82 ? -6.803 -7.819 -5.673 1.00 89.56 82 LYS A N 1
ATOM 649 C CA . LYS A 1 82 ? -7.336 -9.194 -5.627 1.00 89.56 82 LYS A CA 1
ATOM 650 C C . LYS A 1 82 ? -6.377 -10.207 -4.996 1.00 89.56 82 LYS A C 1
ATOM 652 O O . LYS A 1 82 ? -6.840 -11.187 -4.427 1.00 89.56 82 LYS A O 1
ATOM 657 N N . LEU A 1 83 ? -5.061 -9.990 -5.076 1.00 89.00 83 LEU A N 1
ATOM 658 C CA . LEU A 1 83 ? -4.074 -10.872 -4.436 1.00 89.00 83 LEU A CA 1
ATOM 659 C C . LEU A 1 83 ? -4.122 -10.799 -2.905 1.00 89.00 83 LEU A C 1
ATOM 661 O O . LEU A 1 83 ? -3.668 -11.723 -2.236 1.00 89.00 83 LEU A O 1
ATOM 665 N N . PHE A 1 84 ? -4.653 -9.703 -2.367 1.00 88.44 84 PHE A N 1
ATOM 666 C CA . PHE A 1 84 ? -4.766 -9.444 -0.938 1.00 88.44 84 PHE A CA 1
ATOM 667 C C . PHE A 1 84 ? -6.203 -9.569 -0.429 1.00 88.44 84 PHE A C 1
ATOM 669 O O . PHE A 1 84 ? -6.426 -9.313 0.751 1.00 88.44 84 PHE A O 1
ATOM 676 N N . ASP A 1 85 ? -7.154 -9.986 -1.270 1.00 89.31 85 ASP A N 1
ATOM 677 C CA . ASP A 1 85 ? -8.560 -10.144 -0.889 1.00 89.31 85 ASP A CA 1
ATOM 678 C C . ASP A 1 85 ? -8.696 -11.017 0.369 1.00 89.31 85 ASP A C 1
ATOM 680 O O . ASP A 1 85 ? -8.166 -12.130 0.467 1.00 89.31 85 ASP A O 1
ATOM 684 N N . GLY A 1 86 ? -9.350 -10.463 1.384 1.00 87.88 86 GLY A N 1
ATOM 685 C CA . GLY A 1 86 ? -9.551 -11.088 2.678 1.00 87.88 86 GLY A CA 1
ATOM 686 C C . GLY A 1 86 ? -8.347 -11.044 3.624 1.00 87.88 86 GLY A C 1
ATOM 687 O O . GLY A 1 86 ? -8.497 -11.499 4.763 1.00 87.88 86 GLY A O 1
ATOM 688 N N . THR A 1 87 ? -7.206 -10.483 3.215 1.00 90.44 87 THR A N 1
ATOM 689 C CA . THR A 1 87 ? -5.964 -10.424 4.004 1.00 90.44 87 THR A CA 1
ATOM 690 C C . THR A 1 87 ? -5.944 -9.211 4.924 1.00 90.44 87 THR A C 1
ATOM 692 O O . THR A 1 87 ? -6.202 -8.091 4.495 1.00 90.44 87 THR A O 1
ATOM 695 N N . TRP A 1 88 ? -5.579 -9.423 6.191 1.00 89.25 88 TRP A N 1
ATOM 696 C CA . TRP A 1 88 ? -5.308 -8.337 7.131 1.00 89.25 88 TRP A CA 1
ATOM 697 C C . TRP A 1 88 ? -3.854 -7.885 7.031 1.00 89.25 88 TRP A C 1
ATOM 699 O O . TRP A 1 88 ? -2.936 -8.684 7.215 1.00 89.25 88 TRP A O 1
ATOM 709 N N . LEU A 1 89 ? -3.653 -6.593 6.798 1.00 88.38 89 LEU A N 1
ATOM 710 C CA . LEU A 1 89 ? -2.343 -5.971 6.666 1.00 88.38 89 LEU A CA 1
ATOM 711 C C . LEU A 1 89 ? -2.168 -4.862 7.722 1.00 88.38 89 LEU A C 1
ATOM 713 O O . LEU A 1 89 ? -3.137 -4.175 8.068 1.00 88.38 89 LEU A O 1
ATOM 717 N N . PRO A 1 90 ? -0.954 -4.685 8.278 1.00 90.38 90 PRO A N 1
ATOM 718 C CA . PRO A 1 90 ? -0.680 -3.609 9.222 1.00 90.38 90 PRO A CA 1
ATOM 719 C C . PRO A 1 90 ? -0.589 -2.266 8.489 1.00 90.38 90 PRO A C 1
ATOM 721 O O . PRO A 1 90 ? 0.043 -2.166 7.438 1.00 90.38 90 PRO A O 1
ATOM 724 N N . LEU A 1 91 ? -1.177 -1.223 9.071 1.00 87.75 91 LEU A N 1
ATOM 725 C CA . LEU A 1 91 ? -1.105 0.145 8.562 1.00 87.75 91 LEU A CA 1
ATOM 726 C C . LEU A 1 91 ? -0.546 1.073 9.651 1.00 87.75 91 LEU A C 1
ATOM 728 O O . LEU A 1 91 ? -1.185 1.228 10.695 1.00 87.75 91 LEU A O 1
ATOM 732 N N . PRO A 1 92 ? 0.628 1.695 9.451 1.00 89.56 92 PRO A N 1
ATOM 733 C CA . PRO A 1 92 ? 1.155 2.665 10.401 1.00 89.56 92 PRO A CA 1
ATOM 734 C C . PRO A 1 92 ? 0.329 3.956 10.362 1.00 89.56 92 PRO A C 1
ATOM 736 O O . PRO A 1 92 ? 0.143 4.556 9.303 1.00 89.56 92 PRO A O 1
ATOM 739 N N . LEU A 1 93 ? -0.133 4.415 11.524 1.00 86.56 93 LEU A N 1
ATOM 740 C CA . LEU A 1 93 ? -0.778 5.715 11.668 1.00 86.56 93 LEU A CA 1
ATOM 741 C C . LEU A 1 93 ? 0.291 6.760 11.988 1.00 86.56 93 LEU A C 1
ATOM 743 O O . LEU A 1 93 ? 0.826 6.786 13.097 1.00 86.56 93 LEU A O 1
ATOM 747 N N . LEU A 1 94 ? 0.612 7.619 11.025 1.00 87.88 94 LEU A N 1
ATOM 748 C CA . LEU A 1 94 ? 1.611 8.672 11.203 1.00 87.88 94 LEU A CA 1
ATOM 749 C C . LEU A 1 94 ? 0.963 9.944 11.756 1.00 87.88 94 LEU A C 1
ATOM 751 O O . LEU A 1 94 ? -0.126 10.336 11.334 1.00 87.88 94 LEU A O 1
ATOM 755 N N . ARG A 1 95 ? 1.648 10.622 12.683 1.00 86.38 95 ARG A N 1
ATOM 756 C CA . ARG A 1 95 ? 1.217 11.945 13.145 1.00 86.38 95 ARG A CA 1
ATOM 757 C C . ARG A 1 95 ? 1.669 13.000 12.140 1.00 86.38 95 ARG A C 1
ATOM 759 O O . ARG A 1 95 ? 2.868 13.196 11.962 1.00 86.38 95 ARG A O 1
ATOM 766 N N . PHE A 1 96 ? 0.705 13.695 11.546 1.00 85.69 96 PHE A N 1
ATOM 767 C CA . PHE A 1 96 ? 0.939 14.855 10.693 1.00 85.69 96 PHE A CA 1
ATOM 768 C C . PHE A 1 96 ? 0.776 16.154 11.489 1.00 85.69 96 PHE A C 1
ATOM 770 O O . PHE A 1 96 ? -0.227 16.359 12.177 1.00 85.69 96 PHE A O 1
ATOM 777 N N . SER A 1 97 ? 1.764 17.034 11.390 1.00 85.12 97 SER A N 1
ATOM 778 C CA . SER A 1 97 ? 1.752 18.391 11.920 1.00 85.12 97 SER A CA 1
ATOM 779 C C . SER A 1 97 ? 1.868 19.368 10.746 1.00 85.12 97 SER A C 1
ATOM 781 O O . SER A 1 97 ? 2.872 19.336 10.031 1.00 85.12 97 SER A O 1
ATOM 783 N N . PRO A 1 98 ? 0.869 20.243 10.531 1.00 79.25 98 PRO A N 1
ATOM 784 C CA . PRO A 1 98 ? 0.961 21.280 9.510 1.00 79.25 98 PRO A CA 1
ATOM 785 C C . PRO A 1 98 ? 2.223 22.150 9.696 1.00 79.25 98 PRO A C 1
ATOM 787 O O . PRO A 1 98 ? 2.626 22.379 10.840 1.00 79.25 98 PRO A O 1
ATOM 790 N N . PRO A 1 99 ? 2.832 22.681 8.620 1.00 84.62 99 PRO A N 1
ATOM 791 C CA . PRO A 1 99 ? 2.357 22.620 7.239 1.00 84.62 99 PRO A CA 1
ATOM 792 C C . PRO A 1 99 ? 2.622 21.289 6.524 1.00 84.62 99 PRO A C 1
ATOM 794 O O . PRO A 1 99 ? 1.740 20.889 5.789 1.00 84.62 99 PRO A O 1
ATOM 797 N N . ASP A 1 100 ? 3.734 20.584 6.772 1.00 80.19 100 ASP A N 1
ATOM 798 C CA . ASP A 1 100 ? 4.097 19.349 6.040 1.00 80.19 100 ASP A CA 1
ATOM 799 C C . ASP A 1 100 ? 5.024 18.405 6.844 1.00 80.19 100 ASP A C 1
ATOM 801 O O . ASP A 1 100 ? 5.889 17.723 6.291 1.00 80.19 100 ASP A O 1
ATOM 805 N N . VAL A 1 101 ? 4.910 18.377 8.175 1.00 83.69 101 VAL A N 1
ATOM 806 C CA . VAL A 1 101 ? 5.826 17.598 9.025 1.00 83.69 101 VAL A CA 1
ATOM 807 C C . VAL A 1 101 ? 5.143 16.332 9.525 1.00 83.69 101 VAL A C 1
ATOM 809 O O . VAL A 1 101 ? 4.262 16.382 10.381 1.00 83.69 101 VAL A O 1
ATOM 812 N N . TYR A 1 102 ? 5.593 15.175 9.044 1.00 85.94 102 TYR A N 1
ATOM 813 C CA . TYR A 1 102 ? 5.336 13.907 9.725 1.00 85.94 102 TYR A CA 1
ATOM 814 C C . TYR A 1 102 ? 6.343 13.732 10.862 1.00 85.94 102 TYR A C 1
ATOM 816 O O . TYR A 1 102 ? 7.539 13.953 10.672 1.00 85.94 102 TYR A O 1
ATOM 824 N N . GLN A 1 103 ? 5.867 13.350 12.047 1.00 84.50 103 GLN A N 1
ATOM 825 C CA . GLN A 1 103 ? 6.767 13.001 13.149 1.00 84.50 103 GLN A CA 1
ATOM 826 C C . GLN A 1 103 ? 7.483 11.673 12.877 1.00 84.50 103 GLN A C 1
ATOM 828 O O . GLN A 1 103 ? 7.025 10.855 12.078 1.00 84.50 103 GLN A O 1
ATOM 833 N N . GLU A 1 104 ? 8.617 11.467 13.546 1.00 84.69 104 GLU A N 1
ATOM 834 C CA . GLU A 1 104 ? 9.392 10.240 13.408 1.00 84.69 104 GLU A CA 1
ATOM 835 C C . GLU A 1 104 ? 8.612 9.041 13.967 1.00 84.69 104 GLU A C 1
ATOM 837 O O . GLU A 1 104 ? 8.269 8.988 15.148 1.00 84.69 104 GLU A O 1
ATOM 842 N N . GLY A 1 105 ? 8.346 8.070 13.093 1.00 82.88 105 GLY A N 1
ATOM 843 C CA . GLY A 1 105 ? 7.690 6.814 13.438 1.00 82.88 105 GLY A CA 1
ATOM 844 C C . GLY A 1 105 ? 6.154 6.868 13.512 1.00 82.88 105 GLY A C 1
ATOM 845 O O . GLY A 1 105 ? 5.528 7.930 13.458 1.00 82.88 105 GLY A O 1
ATOM 846 N N . PRO A 1 106 ? 5.511 5.690 13.598 1.00 85.62 106 PRO A N 1
ATOM 847 C CA . PRO A 1 106 ? 4.068 5.596 13.756 1.00 85.62 106 PRO A CA 1
ATOM 848 C C . PRO A 1 106 ? 3.631 6.007 15.163 1.00 85.62 106 PRO A C 1
ATOM 850 O O . PRO A 1 106 ? 4.160 5.525 16.161 1.00 85.62 106 PRO A O 1
ATOM 853 N N . LEU A 1 107 ? 2.595 6.845 15.235 1.00 87.19 107 LEU A N 1
ATOM 854 C CA . LEU A 1 107 ? 1.887 7.160 16.475 1.00 87.19 107 LEU A CA 1
ATOM 855 C C . LEU A 1 107 ? 1.143 5.930 17.009 1.00 87.19 107 LEU A C 1
ATOM 857 O O . LEU A 1 107 ? 1.052 5.736 18.218 1.00 87.19 107 LEU A O 1
ATOM 861 N N . ASN A 1 108 ? 0.567 5.135 16.105 1.00 85.38 108 ASN A N 1
ATOM 862 C CA . ASN A 1 108 ? -0.165 3.916 16.427 1.00 85.38 108 ASN A CA 1
ATOM 863 C C . ASN A 1 108 ? -0.204 2.975 15.209 1.00 85.38 108 ASN A C 1
ATOM 865 O O . ASN A 1 108 ? 0.277 3.315 14.126 1.00 85.38 108 ASN A O 1
ATOM 869 N N . TRP A 1 109 ? -0.809 1.805 15.378 1.00 86.81 109 TRP A N 1
ATOM 870 C CA . TRP A 1 109 ? -1.031 0.823 14.327 1.00 86.81 109 TRP A CA 1
ATOM 871 C C . TRP A 1 109 ? -2.524 0.603 14.114 1.00 86.81 109 TRP A C 1
ATOM 873 O O . TRP A 1 109 ? -3.273 0.358 15.057 1.00 86.81 109 TRP A O 1
ATOM 883 N N . ALA A 1 110 ? -2.935 0.647 12.854 1.00 87.25 110 ALA A N 1
ATOM 884 C CA . ALA A 1 110 ? -4.228 0.172 12.399 1.00 87.25 110 ALA A CA 1
ATOM 885 C C . ALA A 1 110 ? -4.054 -1.156 11.652 1.00 87.25 110 ALA A C 1
ATOM 887 O O . ALA A 1 110 ? -2.945 -1.570 11.296 1.00 87.25 110 ALA A O 1
ATOM 888 N N . ARG A 1 111 ? -5.170 -1.837 11.410 1.00 87.56 111 ARG A N 1
ATOM 889 C CA . ARG A 1 111 ? -5.232 -2.983 10.505 1.00 87.56 111 ARG A CA 1
ATOM 890 C C . ARG A 1 111 ? -6.203 -2.635 9.395 1.00 87.56 111 ARG A C 1
ATOM 892 O O . ARG A 1 111 ? -7.252 -2.064 9.671 1.00 87.56 111 ARG A O 1
ATOM 899 N N . PHE A 1 112 ? -5.863 -2.989 8.167 1.00 87.31 112 PHE A N 1
ATOM 900 C CA . PHE A 1 112 ? -6.789 -2.891 7.047 1.00 87.31 112 PHE A CA 1
ATOM 901 C C . PHE A 1 112 ? -6.968 -4.260 6.414 1.00 87.31 112 PHE A C 1
ATOM 903 O O . PHE A 1 112 ? -6.055 -5.089 6.433 1.00 87.31 112 PHE A O 1
ATOM 910 N N . ARG A 1 113 ? -8.163 -4.490 5.885 1.00 86.81 113 ARG A N 1
ATOM 911 C CA . ARG A 1 113 ? -8.503 -5.680 5.121 1.00 86.81 113 ARG A CA 1
ATOM 912 C C . ARG A 1 113 ? -8.882 -5.239 3.718 1.00 86.81 113 ARG A C 1
ATOM 914 O O . ARG A 1 113 ? -9.642 -4.282 3.588 1.00 86.81 113 ARG A O 1
ATOM 921 N N . ILE A 1 114 ? -8.304 -5.894 2.717 1.00 85.75 114 ILE A N 1
ATOM 922 C CA . ILE A 1 114 ? -8.689 -5.735 1.310 1.00 85.75 114 ILE A CA 1
ATOM 923 C C . ILE A 1 114 ? -9.880 -6.642 1.017 1.00 85.75 114 ILE A C 1
ATOM 925 O O . ILE A 1 114 ? -9.896 -7.765 1.578 1.00 85.75 114 ILE A O 1
#

Sequence (114 aa):
MLPEIVSFDRQVTLVGDSGIQFMDFGLSPGRLPAGEFVKLANGVLTRLIYNEQRDYYFYQPSPANIEKAKSQYDIPVEQSLKLFDGTWLPLPLLRFSPPDVYQEGPLNWARFRI

Solvent-accessible surface area (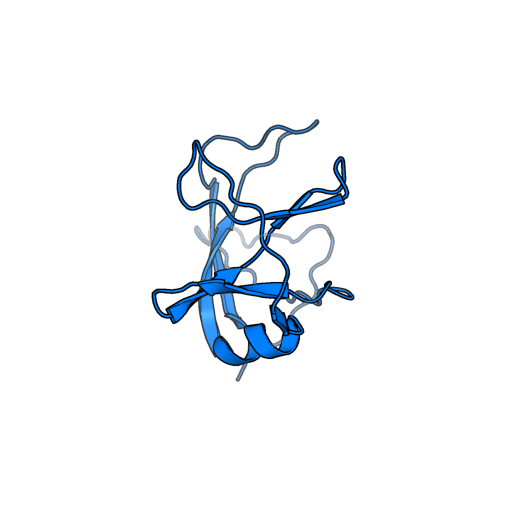backbone atoms only — not comparable to full-atom values): 7634 Å² total; per-residue (Å²): 131,81,80,83,71,60,86,76,63,102,70,77,88,76,73,79,95,55,95,69,87,87,86,70,78,76,80,82,80,71,94,69,76,56,45,36,24,32,72,44,95,89,66,52,78,41,69,48,46,78,38,82,92,76,75,48,38,25,37,65,93,44,100,90,46,76,43,79,49,72,69,76,41,82,42,51,50,69,67,60,47,60,79,39,57,77,40,79,44,86,39,76,39,65,46,76,42,84,94,84,43,68,54,93,61,60,75,46,78,46,75,45,70,78

Organism: Escherichia coli (NCBI:txid562)